Protein AF-A0A941CJQ1-F1 (afdb_monomer)

Secondary structure (DSSP, 8-state):
-HHHHHHHHTT--HHHHHHHHHHHHHHHHHHHHHHHHHH-GGGG--S-TTS-HHHHHIIIIIIHHHHHIIIIIIIHHHHHHHSTTS-HHHHHHHHHHHHHHTTTT-HHHHHHHHHHHHHHHHHHHHHHHTT-S-HHHHHHHHHHHHHHHHHIIIIIS--

Sequence (159 aa):
MIKYIYYLKRKTNRVPLFFVVFSIDLVFHLIVSYIVTIYNPEILNVFDENMSLTEIFVLSVIIGPLIETFLFQYLIIEILSFFKKIKVNTIIIISSLAFSLIHYYNLIYIIVTFLSGTIYASYYLYLKIEKKRFQFLYIWVLHSLYNFSVFILDDILGW

Structure (mmCIF, N/CA/C/O backbone):
data_AF-A0A941CJQ1-F1
#
_entry.id   AF-A0A941CJQ1-F1
#
loop_
_atom_site.group_PDB
_atom_site.id
_atom_site.type_symbol
_atom_site.label_atom_id
_atom_site.label_alt_id
_atom_site.label_comp_id
_atom_site.label_asym_id
_atom_site.label_entity_id
_atom_site.label_seq_id
_atom_site.pdbx_PDB_ins_code
_atom_site.Cartn_x
_atom_site.Cartn_y
_atom_site.Cartn_z
_atom_site.occupancy
_atom_site.B_iso_or_equiv
_atom_site.auth_seq_id
_atom_site.auth_comp_id
_atom_site.auth_asym_id
_atom_site.auth_atom_id
_atom_site.pdbx_PDB_model_num
ATOM 1 N N . MET A 1 1 ? -10.221 20.461 17.842 1.00 38.25 1 MET A N 1
ATOM 2 C CA . MET A 1 1 ? -9.523 19.679 16.793 1.00 38.25 1 MET A CA 1
ATOM 3 C C . MET A 1 1 ? -10.064 18.249 16.633 1.00 38.25 1 MET A C 1
ATOM 5 O O . MET A 1 1 ? -10.567 17.936 15.565 1.00 38.25 1 MET A O 1
ATOM 9 N N . ILE A 1 2 ? -10.089 17.410 17.682 1.00 35.22 2 ILE A N 1
ATOM 10 C CA . ILE A 1 2 ? -10.561 16.000 17.615 1.00 35.22 2 ILE A CA 1
ATOM 11 C C . ILE A 1 2 ? -12.037 15.855 17.175 1.00 35.22 2 ILE A C 1
ATOM 13 O O . ILE A 1 2 ? -12.363 14.964 16.394 1.00 35.22 2 ILE A O 1
ATOM 17 N N . LYS A 1 3 ? -12.931 16.769 17.585 1.00 33.44 3 LYS A N 1
ATOM 18 C CA . LYS A 1 3 ? -14.338 16.789 17.123 1.00 33.44 3 LYS A CA 1
ATOM 19 C C . LYS A 1 3 ? -14.503 17.129 15.632 1.00 33.44 3 LYS A C 1
ATOM 21 O O . LYS A 1 3 ? -15.450 16.659 15.017 1.00 33.44 3 LYS A O 1
ATOM 26 N N . TYR A 1 4 ? -13.585 17.901 15.045 1.00 35.22 4 TYR A N 1
ATOM 27 C CA . TYR A 1 4 ? -13.663 18.323 13.638 1.00 35.22 4 TYR A CA 1
ATOM 28 C C . TYR A 1 4 ? -13.276 17.172 12.691 1.00 35.22 4 TYR A C 1
ATOM 30 O O . TYR A 1 4 ? -13.947 16.922 11.695 1.00 35.22 4 TYR A O 1
ATOM 38 N N . ILE A 1 5 ? -12.282 16.371 13.092 1.00 43.09 5 ILE A N 1
ATOM 39 C CA . ILE A 1 5 ? -11.909 15.106 12.433 1.00 43.09 5 ILE A CA 1
ATOM 40 C C . ILE A 1 5 ? -13.054 14.079 12.536 1.00 43.09 5 ILE A C 1
ATOM 42 O O . ILE A 1 5 ? -13.341 13.360 11.582 1.00 43.09 5 ILE A O 1
ATOM 46 N N . TYR A 1 6 ? -13.772 14.057 13.666 1.00 39.53 6 TYR A N 1
ATOM 47 C CA . TYR A 1 6 ? -14.965 13.218 13.851 1.00 39.53 6 TYR A CA 1
ATOM 48 C C . TYR A 1 6 ? -16.164 13.644 12.985 1.00 39.53 6 TYR A C 1
ATOM 50 O O . TYR A 1 6 ? -16.971 12.801 12.596 1.00 39.53 6 TYR A O 1
ATOM 58 N N . TYR A 1 7 ? -16.283 14.934 12.667 1.00 39.53 7 TYR A N 1
ATOM 59 C CA . TYR A 1 7 ? -17.340 15.460 11.801 1.00 39.53 7 TYR A CA 1
ATOM 60 C C . TYR A 1 7 ? -17.100 15.109 10.323 1.00 39.53 7 TYR A C 1
ATOM 62 O O . TYR A 1 7 ? -18.026 14.680 9.635 1.00 39.53 7 TYR A O 1
ATOM 70 N N . LEU A 1 8 ? -15.847 15.173 9.855 1.00 43.44 8 LEU A N 1
ATOM 71 C CA . LEU A 1 8 ? -15.470 14.738 8.501 1.00 43.44 8 LEU A CA 1
ATOM 72 C C . LEU A 1 8 ? -15.578 13.209 8.324 1.00 43.44 8 LEU A C 1
ATOM 74 O O . LEU A 1 8 ? -15.979 12.736 7.262 1.00 43.44 8 LEU A O 1
ATOM 78 N N . LYS A 1 9 ? -15.327 12.433 9.390 1.00 46.66 9 LYS A N 1
ATOM 79 C CA . LYS A 1 9 ? -15.414 10.958 9.419 1.00 46.66 9 LYS A CA 1
ATOM 80 C C . LYS A 1 9 ? -16.747 10.375 8.940 1.00 46.66 9 LYS A C 1
ATOM 82 O O . LYS A 1 9 ? -16.766 9.283 8.383 1.00 46.66 9 LYS A O 1
ATOM 87 N N . ARG A 1 10 ? -17.872 11.071 9.137 1.00 50.34 10 ARG A N 1
ATOM 88 C CA . ARG A 1 10 ? -19.205 10.470 8.956 1.00 50.34 10 ARG A CA 1
ATOM 89 C C . ARG A 1 10 ? -19.792 10.624 7.545 1.00 50.34 10 ARG A C 1
ATOM 91 O O . ARG A 1 10 ? -20.813 10.000 7.263 1.00 50.34 10 ARG A O 1
ATOM 98 N N . LYS A 1 11 ? -19.179 11.419 6.657 1.00 53.69 11 LYS A N 1
ATOM 99 C CA . LYS A 1 11 ? -19.776 11.763 5.348 1.00 53.69 11 LYS A CA 1
ATOM 100 C C . LYS A 1 11 ? -18.924 11.422 4.124 1.00 53.69 11 LYS A C 1
ATOM 102 O O . LYS A 1 11 ? -19.422 11.536 3.006 1.00 53.69 11 LYS A O 1
ATOM 107 N N . THR A 1 12 ? -17.681 10.976 4.298 1.00 64.88 12 THR A N 1
ATOM 108 C CA . THR A 1 12 ? -16.831 10.633 3.153 1.00 64.88 12 THR A CA 1
ATOM 109 C C . THR A 1 12 ? -17.256 9.291 2.564 1.00 64.88 12 THR A C 1
ATOM 111 O O . THR A 1 12 ? -17.173 8.242 3.207 1.00 64.88 12 THR A O 1
ATOM 114 N N . ASN A 1 13 ? -17.750 9.324 1.328 1.00 76.75 13 ASN A N 1
ATOM 115 C CA . ASN A 1 13 ? -18.048 8.116 0.577 1.00 76.75 13 ASN A CA 1
ATOM 116 C C . ASN A 1 13 ? -16.723 7.420 0.214 1.00 76.75 13 ASN A C 1
ATOM 118 O O . ASN A 1 13 ? -15.786 8.048 -0.278 1.00 76.75 13 ASN A O 1
ATOM 122 N N . ARG A 1 14 ? -16.645 6.113 0.481 1.00 77.31 14 ARG A N 1
ATOM 123 C CA . ARG A 1 14 ? -15.434 5.300 0.290 1.00 77.31 14 ARG A CA 1
ATOM 124 C C . ARG A 1 14 ? -14.974 5.237 -1.166 1.00 77.31 14 ARG A C 1
ATOM 126 O O . ARG A 1 14 ? -13.784 5.089 -1.390 1.00 77.31 14 ARG A O 1
ATOM 133 N N . VAL A 1 15 ? -15.897 5.364 -2.124 1.00 79.00 15 VAL A N 1
ATOM 134 C CA . VAL A 1 15 ? -15.578 5.313 -3.560 1.00 79.00 15 VAL A CA 1
ATOM 135 C C . VAL A 1 15 ? -14.844 6.585 -4.011 1.00 79.00 15 VAL A C 1
ATOM 137 O O . VAL A 1 15 ? -13.733 6.457 -4.505 1.00 79.00 15 VAL A O 1
ATOM 140 N N . PRO A 1 16 ? -15.349 7.811 -3.764 1.00 86.31 16 PRO A N 1
ATOM 141 C CA . PRO A 1 16 ? -14.559 9.023 -3.989 1.00 86.31 16 PRO A CA 1
ATOM 142 C C . PRO A 1 16 ? -13.218 9.023 -3.254 1.00 86.31 16 PRO A C 1
ATOM 144 O O . PRO A 1 16 ? -12.207 9.399 -3.834 1.00 86.31 16 PRO A O 1
ATOM 147 N N . LEU A 1 17 ? -13.188 8.563 -1.997 1.00 88.00 17 LEU A N 1
ATOM 148 C CA . LEU A 1 17 ? -11.936 8.491 -1.244 1.00 88.00 17 LEU A CA 1
ATOM 149 C C . LEU A 1 17 ? -10.935 7.517 -1.875 1.00 88.00 17 LEU A C 1
ATOM 151 O O . LEU A 1 17 ? -9.754 7.830 -1.904 1.00 88.00 17 LEU A O 1
ATOM 155 N N . PHE A 1 18 ? -11.394 6.374 -2.390 1.00 91.69 18 PHE A N 1
ATOM 156 C CA . PHE A 1 18 ? -10.545 5.427 -3.112 1.00 91.69 18 PHE A CA 1
ATOM 157 C C . PHE A 1 18 ? -9.832 6.105 -4.281 1.00 91.69 18 PHE A C 1
ATOM 159 O O . PHE A 1 18 ? -8.615 6.015 -4.377 1.00 91.69 18 PHE A O 1
ATOM 166 N N . PHE A 1 19 ? -10.570 6.839 -5.119 1.00 91.44 19 PHE A N 1
ATOM 167 C CA . PHE A 1 19 ? -9.976 7.540 -6.256 1.00 91.44 19 PHE A CA 1
ATOM 168 C C . PHE A 1 19 ? -9.026 8.655 -5.823 1.00 91.44 19 PHE A C 1
ATOM 170 O O . PHE A 1 19 ? -7.978 8.809 -6.431 1.00 91.44 19 PHE A O 1
ATOM 177 N N . VAL A 1 20 ? -9.332 9.383 -4.745 1.00 91.12 20 VAL A N 1
ATOM 178 C CA . VAL A 1 20 ? -8.402 10.378 -4.187 1.00 91.12 20 VAL A CA 1
ATOM 179 C C . VAL A 1 20 ? -7.107 9.716 -3.712 1.00 91.12 20 VAL A C 1
ATOM 181 O O . VAL A 1 20 ? -6.029 10.203 -4.032 1.00 91.12 20 VAL A O 1
ATOM 184 N N . VAL A 1 21 ? -7.200 8.606 -2.975 1.00 91.50 21 VAL A N 1
ATOM 185 C CA . VAL A 1 21 ? -6.025 7.859 -2.500 1.00 91.50 21 VAL A CA 1
ATOM 186 C C . VAL A 1 21 ? -5.225 7.314 -3.682 1.00 91.50 21 VAL A C 1
ATOM 188 O O . VAL A 1 21 ? -4.015 7.494 -3.705 1.00 91.50 21 VAL A O 1
ATOM 191 N N . PHE A 1 22 ? -5.891 6.734 -4.682 1.00 91.81 22 PHE A N 1
ATOM 192 C CA . PHE A 1 22 ? -5.258 6.266 -5.914 1.00 91.81 22 PHE A CA 1
ATOM 193 C C . PHE A 1 22 ? -4.547 7.390 -6.667 1.00 91.81 22 PHE A C 1
ATOM 195 O O . PHE A 1 22 ? -3.397 7.227 -7.047 1.00 91.81 22 PHE A O 1
ATOM 202 N N . SER A 1 23 ? -5.182 8.550 -6.843 1.00 90.38 23 SER A N 1
ATOM 203 C CA . SER A 1 23 ? -4.548 9.689 -7.511 1.00 90.38 23 SER A CA 1
ATOM 204 C C . SER A 1 23 ? -3.334 10.209 -6.744 1.00 90.38 23 SER A C 1
ATOM 206 O O . SER A 1 23 ? -2.340 10.560 -7.369 1.00 90.38 23 SER A O 1
ATOM 208 N N . ILE A 1 24 ? -3.393 10.252 -5.409 1.00 90.00 24 ILE A N 1
ATOM 209 C CA . ILE A 1 24 ? -2.245 10.644 -4.580 1.00 90.00 24 ILE A CA 1
ATOM 210 C C . ILE A 1 24 ? -1.102 9.639 -4.743 1.00 90.00 24 ILE A C 1
ATOM 212 O O . ILE A 1 24 ? 0.031 10.057 -4.964 1.00 90.00 24 ILE A O 1
ATOM 216 N N . ASP A 1 25 ? -1.406 8.343 -4.657 1.00 88.06 25 ASP A N 1
ATOM 217 C CA . ASP A 1 25 ? -0.427 7.263 -4.803 1.00 88.06 25 ASP A CA 1
ATOM 218 C C . ASP A 1 25 ? 0.224 7.298 -6.192 1.00 88.06 25 ASP A C 1
ATOM 220 O O . ASP A 1 25 ? 1.446 7.308 -6.309 1.00 88.06 25 ASP A O 1
ATOM 224 N N . LEU A 1 26 ? -0.578 7.439 -7.249 1.00 89.69 26 LEU A N 1
ATOM 225 C CA . LEU A 1 26 ? -0.099 7.531 -8.625 1.00 89.69 26 LEU A CA 1
ATOM 226 C C . LEU A 1 26 ? 0.791 8.761 -8.844 1.00 89.69 26 LEU A C 1
ATOM 228 O O . LEU A 1 26 ? 1.888 8.636 -9.374 1.00 89.69 26 LEU A O 1
ATOM 232 N N . VAL A 1 27 ? 0.352 9.951 -8.418 1.00 90.62 27 VAL A N 1
ATOM 233 C CA . VAL A 1 27 ? 1.142 11.186 -8.577 1.00 90.62 27 VAL A CA 1
ATOM 234 C C . VAL A 1 27 ? 2.455 11.104 -7.805 1.00 90.62 27 VAL A C 1
ATOM 236 O O . VAL A 1 27 ? 3.491 11.509 -8.328 1.00 90.62 27 VAL A O 1
ATOM 239 N N . PHE A 1 28 ? 2.429 10.573 -6.581 1.00 87.50 28 PHE A N 1
ATOM 240 C CA . PHE A 1 28 ? 3.637 10.368 -5.787 1.00 87.50 28 PHE A CA 1
ATOM 241 C C . PHE A 1 28 ? 4.651 9.496 -6.537 1.00 87.50 28 PHE A C 1
ATOM 243 O O . PHE A 1 28 ? 5.810 9.889 -6.670 1.00 87.50 28 PHE A O 1
ATOM 250 N N . HIS A 1 29 ? 4.211 8.367 -7.090 1.00 83.50 29 HIS A N 1
ATOM 251 C CA . HIS A 1 29 ? 5.101 7.472 -7.819 1.00 83.50 29 HIS A CA 1
ATOM 252 C C . HIS A 1 29 ? 5.567 8.034 -9.162 1.00 83.50 29 HIS A C 1
ATOM 254 O O . HIS A 1 29 ? 6.725 7.837 -9.500 1.00 83.50 29 HIS A O 1
ATOM 260 N N . LEU A 1 30 ? 4.741 8.791 -9.893 1.00 87.56 30 LEU A N 1
ATOM 261 C CA . LEU A 1 30 ? 5.188 9.485 -11.109 1.00 87.56 30 LEU A CA 1
ATOM 262 C C . LEU A 1 30 ? 6.312 10.486 -10.809 1.00 87.56 30 LEU A C 1
ATOM 264 O O . LEU A 1 30 ? 7.289 10.565 -11.548 1.00 87.56 30 LEU A O 1
ATOM 268 N N . ILE A 1 31 ? 6.201 11.228 -9.701 1.00 88.75 31 ILE A N 1
ATOM 269 C CA . ILE A 1 31 ? 7.253 12.151 -9.255 1.00 88.75 31 ILE A CA 1
ATOM 270 C C . ILE A 1 31 ? 8.523 11.377 -8.894 1.00 88.75 31 ILE A C 1
ATOM 272 O O . ILE A 1 31 ? 9.618 11.780 -9.280 1.00 88.75 31 ILE A O 1
ATOM 276 N N . VAL A 1 32 ? 8.388 10.275 -8.156 1.00 85.06 32 VAL A N 1
ATOM 277 C CA . VAL A 1 32 ? 9.527 9.436 -7.771 1.00 85.06 32 VAL A CA 1
ATOM 278 C C . VAL A 1 32 ? 10.195 8.814 -8.991 1.00 85.06 32 VAL A C 1
ATOM 280 O O . VAL A 1 32 ? 11.411 8.923 -9.098 1.00 85.06 32 VAL A O 1
ATOM 283 N N . SER A 1 33 ? 9.429 8.202 -9.897 1.00 83.50 33 SER A N 1
ATOM 284 C CA . SER A 1 33 ? 9.934 7.594 -11.131 1.00 83.50 33 SER A CA 1
ATOM 285 C C . SER A 1 33 ? 10.728 8.626 -11.927 1.00 83.50 33 SER A C 1
ATOM 287 O O . SER A 1 33 ? 11.911 8.424 -12.170 1.00 83.50 33 SER A O 1
ATOM 289 N N . TYR A 1 34 ? 10.164 9.817 -12.148 1.00 86.00 34 TYR A N 1
ATOM 290 C CA . TYR A 1 34 ? 10.873 10.916 -12.805 1.00 86.00 34 TYR A CA 1
ATOM 291 C C . TYR A 1 34 ? 12.201 11.290 -12.118 1.00 86.00 34 TYR A C 1
ATOM 293 O O . TYR A 1 34 ? 13.218 11.485 -12.785 1.00 86.00 34 TYR A O 1
ATOM 301 N N . ILE A 1 35 ? 12.225 11.374 -10.782 1.00 87.00 35 ILE A N 1
ATOM 302 C CA . ILE A 1 35 ? 13.455 11.659 -10.023 1.00 87.00 35 ILE A CA 1
ATOM 303 C C . ILE A 1 35 ? 14.478 10.524 -10.181 1.00 87.00 35 ILE A C 1
ATOM 305 O O . ILE A 1 35 ? 15.668 10.795 -10.355 1.00 87.00 35 ILE A O 1
ATOM 309 N N . VAL A 1 36 ? 14.032 9.267 -10.120 1.00 84.50 36 VAL A N 1
ATOM 310 C CA . VAL A 1 36 ? 14.889 8.083 -10.255 1.00 84.50 36 VAL A CA 1
ATOM 311 C C . VAL A 1 36 ? 15.471 7.995 -11.661 1.00 84.50 36 VAL A C 1
ATOM 313 O O . VAL A 1 36 ? 16.677 7.809 -11.776 1.00 84.50 36 VAL A O 1
ATOM 316 N N . THR A 1 37 ? 14.680 8.231 -12.707 1.00 85.00 37 THR A N 1
ATOM 317 C CA . THR A 1 37 ? 15.141 8.236 -14.104 1.00 85.00 37 THR A CA 1
ATOM 318 C C . THR A 1 37 ? 16.260 9.252 -14.337 1.00 85.00 37 THR A C 1
ATOM 320 O O . THR A 1 37 ? 17.210 8.968 -15.061 1.00 85.00 37 THR A O 1
ATOM 323 N N . ILE A 1 38 ? 16.201 10.421 -13.686 1.00 87.50 38 ILE A N 1
ATOM 324 C CA . ILE A 1 38 ? 17.271 11.430 -13.768 1.00 87.50 38 ILE A CA 1
ATOM 325 C C . ILE A 1 38 ? 18.520 11.004 -12.983 1.00 87.50 38 ILE A C 1
ATOM 327 O O . ILE A 1 38 ? 19.637 11.320 -13.389 1.00 87.50 38 ILE A O 1
ATOM 331 N N . TYR A 1 39 ? 18.346 10.341 -11.837 1.00 87.69 39 TYR A N 1
ATOM 332 C CA . TYR A 1 39 ? 19.449 9.984 -10.945 1.00 87.69 39 TYR A CA 1
ATOM 333 C C . TYR A 1 39 ? 20.184 8.710 -11.381 1.00 87.69 39 TYR A C 1
ATOM 335 O O . TYR A 1 39 ? 21.406 8.720 -11.516 1.00 87.69 39 TYR A O 1
ATOM 343 N N . ASN A 1 40 ? 19.446 7.614 -11.563 1.00 85.06 40 ASN A N 1
ATOM 344 C CA . ASN A 1 40 ? 19.937 6.340 -12.069 1.00 85.06 40 ASN A CA 1
ATOM 345 C C . ASN A 1 40 ? 18.757 5.485 -12.595 1.00 85.06 40 ASN A C 1
ATOM 347 O O . ASN A 1 40 ? 18.060 4.865 -11.784 1.00 85.06 40 ASN A O 1
ATOM 351 N N . PRO A 1 41 ? 18.546 5.410 -13.922 1.00 83.94 41 PRO A N 1
ATOM 352 C CA . PRO A 1 41 ? 17.421 4.683 -14.511 1.00 83.94 41 PRO A CA 1
ATOM 353 C C . PRO A 1 41 ? 17.509 3.159 -14.334 1.00 83.94 41 PRO A C 1
ATOM 355 O O . PRO A 1 41 ? 16.475 2.501 -14.330 1.00 83.94 41 PRO A O 1
ATOM 358 N N . GLU A 1 42 ? 18.697 2.583 -14.098 1.00 83.31 42 GLU A N 1
ATOM 359 C CA . GLU A 1 42 ? 18.849 1.131 -13.876 1.00 83.31 42 GLU A CA 1
ATOM 360 C C . GLU A 1 42 ? 18.092 0.640 -12.631 1.00 83.31 42 GLU A C 1
ATOM 362 O O . GLU A 1 42 ? 17.781 -0.540 -12.513 1.00 83.31 42 GLU A O 1
ATOM 367 N N . ILE A 1 43 ? 17.753 1.546 -11.707 1.00 80.94 43 ILE A N 1
ATOM 368 C CA . ILE A 1 43 ? 16.971 1.238 -10.502 1.00 80.94 43 ILE A CA 1
ATOM 369 C C . ILE A 1 43 ? 15.548 0.764 -10.843 1.00 80.94 43 ILE A C 1
ATOM 371 O O . ILE A 1 43 ? 14.952 0.038 -10.045 1.00 80.94 43 ILE A O 1
ATOM 375 N N . LEU A 1 44 ? 15.004 1.168 -11.996 1.00 78.88 44 LEU A N 1
ATOM 376 C CA . LEU A 1 44 ? 13.655 0.798 -12.437 1.00 78.88 44 LEU A CA 1
ATOM 377 C C . LEU A 1 44 ? 13.611 -0.586 -13.109 1.00 78.88 44 LEU A C 1
ATOM 379 O O . LEU A 1 44 ? 12.549 -1.199 -13.172 1.00 78.88 44 LEU A O 1
ATOM 383 N N . ASN A 1 45 ? 14.762 -1.135 -13.514 1.00 80.31 45 ASN A N 1
ATOM 384 C CA . ASN A 1 45 ? 14.868 -2.460 -14.132 1.00 80.31 45 ASN A CA 1
ATOM 385 C C . ASN A 1 45 ? 14.866 -3.564 -13.062 1.00 80.31 45 ASN A C 1
ATOM 387 O O . ASN A 1 45 ? 15.893 -4.166 -12.750 1.00 80.31 45 ASN A O 1
ATOM 391 N N . VAL A 1 46 ? 13.703 -3.794 -12.448 1.00 79.88 46 VAL A N 1
ATOM 392 C CA . VAL A 1 46 ? 13.543 -4.769 -11.352 1.00 79.88 46 VAL A CA 1
ATOM 393 C C . VAL A 1 46 ? 13.443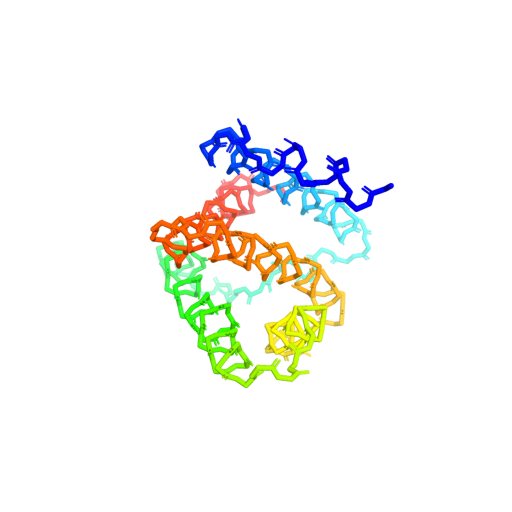 -6.212 -11.866 1.00 79.88 46 VAL A C 1
ATOM 395 O O . VAL A 1 46 ? 13.816 -7.145 -11.152 1.00 79.88 46 VAL A O 1
ATOM 398 N N . PHE A 1 47 ? 12.945 -6.411 -13.088 1.00 84.62 47 PHE A N 1
ATOM 399 C CA . PHE A 1 47 ? 12.759 -7.734 -13.685 1.00 84.62 47 PHE A CA 1
ATOM 400 C C . PHE A 1 47 ? 13.948 -8.154 -14.552 1.00 84.62 47 PHE A C 1
ATOM 402 O O . PHE A 1 47 ? 14.644 -7.324 -15.129 1.00 84.62 47 PHE A O 1
ATOM 409 N N . ASP A 1 48 ? 14.168 -9.468 -14.631 1.00 84.19 48 ASP A N 1
ATOM 410 C CA . ASP A 1 48 ? 15.172 -10.062 -15.516 1.00 84.19 48 ASP A CA 1
ATOM 411 C C . ASP A 1 48 ? 14.784 -9.804 -16.981 1.00 84.19 48 ASP A C 1
ATOM 413 O O . ASP A 1 48 ? 13.632 -10.021 -17.362 1.00 84.19 48 ASP A O 1
ATOM 417 N N . GLU A 1 49 ? 15.749 -9.387 -17.804 1.00 82.56 49 GLU A N 1
ATOM 418 C CA . GLU A 1 49 ? 15.572 -9.113 -19.239 1.00 82.56 49 GLU A CA 1
ATOM 419 C C . GLU A 1 49 ? 14.998 -10.311 -20.020 1.00 82.56 49 GLU A C 1
ATOM 421 O O . GLU A 1 49 ? 14.440 -10.142 -21.104 1.00 82.56 49 GLU A O 1
ATOM 426 N N . ASN A 1 50 ? 15.119 -11.529 -19.483 1.00 90.38 50 ASN A N 1
ATOM 427 C CA . ASN A 1 50 ? 14.602 -12.747 -20.101 1.00 90.38 50 ASN A CA 1
ATOM 428 C C . ASN A 1 50 ? 13.129 -13.044 -19.771 1.00 90.38 50 ASN A C 1
ATOM 430 O O . ASN A 1 50 ? 12.568 -13.988 -20.333 1.00 90.38 50 ASN A O 1
ATOM 434 N N . MET A 1 51 ? 12.497 -12.295 -18.862 1.00 93.31 51 MET A N 1
ATOM 435 C CA . MET A 1 51 ? 11.083 -12.490 -18.536 1.00 93.31 51 MET A CA 1
ATOM 436 C C . MET A 1 51 ? 10.179 -11.981 -19.659 1.00 93.31 51 MET A C 1
ATOM 438 O O . MET A 1 51 ? 10.362 -10.899 -20.211 1.0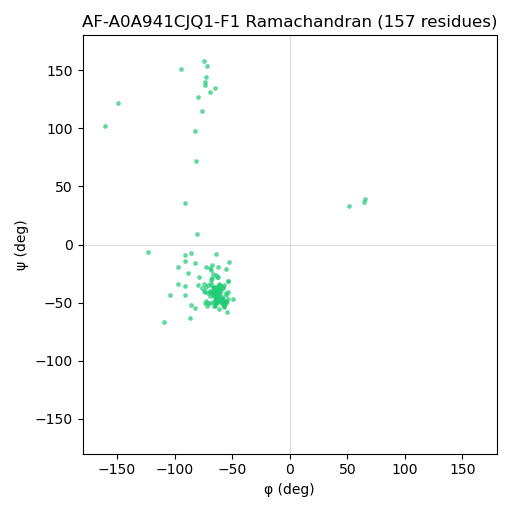0 93.31 51 MET A O 1
ATOM 442 N N . SER A 1 52 ? 9.140 -12.748 -19.980 1.00 95.19 52 SER A N 1
ATOM 443 C CA . SER A 1 52 ? 8.109 -12.298 -20.912 1.00 95.19 52 SER A CA 1
ATOM 444 C C . SER A 1 52 ? 7.220 -11.217 -20.286 1.00 95.19 52 SER A C 1
ATOM 446 O O . SER A 1 52 ? 6.956 -11.220 -19.083 1.00 95.19 52 SER A O 1
ATOM 448 N N . LEU A 1 53 ? 6.627 -10.357 -21.123 1.00 94.62 53 LEU A N 1
ATOM 449 C CA . LEU A 1 53 ? 5.637 -9.361 -20.680 1.00 94.62 53 LEU A CA 1
ATOM 450 C C . LEU A 1 53 ? 4.469 -9.980 -19.895 1.00 94.62 53 LEU A C 1
ATOM 452 O O . LEU A 1 53 ? 3.908 -9.347 -19.005 1.00 94.62 53 LEU A O 1
ATOM 456 N N . THR A 1 54 ? 4.088 -11.222 -20.216 1.00 96.69 54 THR A N 1
ATOM 457 C CA . THR A 1 54 ? 3.015 -11.923 -19.494 1.00 96.69 54 THR A CA 1
ATOM 458 C C . THR A 1 54 ? 3.457 -12.314 -18.087 1.00 96.69 54 THR A C 1
ATOM 460 O O . THR A 1 54 ? 2.680 -12.158 -17.147 1.00 96.69 54 THR A O 1
ATOM 463 N N . GLU A 1 55 ? 4.689 -12.799 -17.925 1.00 96.00 55 GLU A N 1
ATOM 464 C CA . GLU A 1 55 ? 5.247 -13.115 -16.606 1.00 96.00 55 GLU A CA 1
ATOM 465 C C . GLU A 1 55 ? 5.374 -11.857 -15.756 1.00 96.00 55 GLU A C 1
ATOM 467 O O . GLU A 1 55 ? 4.901 -11.859 -14.619 1.00 96.00 55 GLU A O 1
ATOM 472 N N . ILE A 1 56 ? 5.913 -10.775 -16.329 1.00 95.25 56 ILE A N 1
ATOM 473 C CA . ILE A 1 56 ? 6.028 -9.482 -15.649 1.00 95.25 56 ILE A CA 1
ATOM 474 C C . ILE A 1 56 ? 4.645 -9.014 -15.200 1.00 95.25 56 ILE A C 1
ATOM 476 O O . ILE A 1 56 ? 4.448 -8.790 -14.012 1.00 95.25 56 ILE A O 1
ATOM 480 N N . PHE A 1 57 ? 3.653 -8.970 -16.096 1.00 96.31 57 PHE A N 1
ATOM 481 C CA . PHE A 1 57 ? 2.289 -8.561 -15.754 1.00 96.31 57 PHE A CA 1
ATOM 482 C C . PHE A 1 57 ? 1.679 -9.409 -14.630 1.00 96.31 57 PHE A C 1
ATOM 484 O O . PHE A 1 57 ? 1.126 -8.882 -13.664 1.00 96.31 57 PHE A O 1
ATOM 491 N N . VAL A 1 58 ? 1.756 -10.738 -14.735 1.00 97.38 58 VAL A N 1
ATOM 492 C CA . VAL A 1 58 ? 1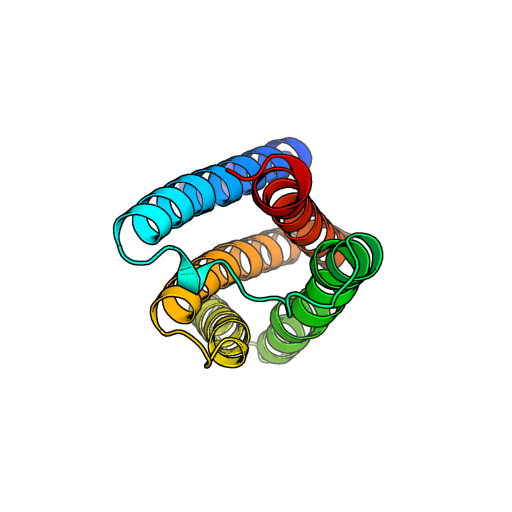.154 -11.632 -13.737 1.00 97.38 58 VAL A CA 1
ATOM 493 C C . VAL A 1 58 ? 1.826 -11.450 -12.378 1.00 97.38 58 VAL A C 1
ATOM 495 O O . VAL A 1 58 ? 1.131 -11.388 -11.361 1.00 97.38 58 VAL A O 1
ATOM 498 N N . LEU A 1 59 ? 3.153 -11.338 -12.342 1.00 95.94 59 LEU A N 1
ATOM 499 C CA . LEU A 1 59 ? 3.902 -11.170 -11.102 1.00 95.94 59 LEU A CA 1
ATOM 500 C C . LEU A 1 59 ? 3.720 -9.770 -10.506 1.00 95.94 59 LEU A C 1
ATOM 502 O O . LEU A 1 59 ? 3.392 -9.673 -9.327 1.00 95.94 59 LEU A O 1
ATOM 506 N N . SER A 1 60 ? 3.868 -8.707 -11.295 1.00 94.50 60 SER A N 1
ATOM 507 C CA . SER A 1 60 ? 3.866 -7.322 -10.810 1.00 94.50 60 SER A CA 1
ATOM 508 C C . SER A 1 60 ? 2.466 -6.771 -10.550 1.00 94.50 60 SER A C 1
ATOM 510 O O . SER A 1 60 ? 2.269 -6.022 -9.600 1.00 94.50 60 SER A O 1
ATOM 512 N N . VAL A 1 61 ? 1.460 -7.155 -11.343 1.00 96.88 61 VAL A N 1
ATOM 513 C CA . VAL A 1 61 ? 0.110 -6.569 -11.257 1.00 96.88 61 VAL A CA 1
ATOM 514 C C . VAL A 1 61 ? -0.833 -7.418 -10.411 1.00 96.88 61 VAL A C 1
ATOM 516 O O . VAL A 1 61 ? -1.709 -6.885 -9.722 1.00 96.88 61 VAL A O 1
ATOM 519 N N . ILE A 1 62 ? -0.677 -8.744 -10.441 1.00 96.62 62 ILE A N 1
ATOM 520 C CA . ILE A 1 62 ? -1.635 -9.669 -9.825 1.00 96.62 62 ILE A CA 1
ATOM 521 C C . ILE A 1 62 ? -1.047 -10.322 -8.576 1.00 96.62 62 ILE A C 1
ATOM 523 O O . ILE A 1 62 ? -1.549 -10.095 -7.473 1.00 96.62 62 ILE A O 1
ATOM 527 N N . ILE A 1 63 ? -0.018 -11.153 -8.746 1.00 97.81 63 ILE A N 1
ATOM 528 C CA . ILE A 1 63 ? 0.466 -12.069 -7.707 1.00 97.81 63 ILE A CA 1
ATOM 529 C C . ILE A 1 63 ? 1.223 -11.325 -6.608 1.00 97.81 63 ILE A C 1
ATOM 531 O O . ILE A 1 63 ? 0.883 -11.493 -5.437 1.00 97.81 63 ILE A O 1
ATOM 535 N N . GLY A 1 64 ? 2.193 -10.485 -6.971 1.00 96.56 64 GLY A N 1
ATOM 536 C CA . GLY A 1 64 ? 2.964 -9.656 -6.042 1.00 96.56 64 GLY A CA 1
ATOM 537 C C . GLY A 1 64 ? 2.044 -8.802 -5.172 1.00 96.56 64 GLY A C 1
ATOM 538 O O . GLY A 1 64 ? 1.986 -9.030 -3.960 1.00 96.56 64 GLY A O 1
ATOM 539 N N . PRO A 1 65 ? 1.190 -7.940 -5.760 1.00 97.69 65 PRO A N 1
ATOM 540 C CA . PRO A 1 65 ? 0.271 -7.110 -4.991 1.00 97.69 65 PRO A CA 1
ATOM 541 C C . PRO A 1 65 ? -0.682 -7.907 -4.103 1.00 97.69 65 PRO A C 1
ATOM 543 O O . PRO A 1 65 ? -0.987 -7.461 -2.995 1.00 97.69 65 PRO A O 1
ATOM 546 N N . LEU A 1 66 ? -1.153 -9.079 -4.546 1.00 98.38 66 LEU A N 1
ATOM 547 C CA . LEU A 1 66 ? -2.020 -9.941 -3.741 1.00 98.38 66 LEU A CA 1
ATOM 548 C C . LEU A 1 66 ? -1.289 -10.462 -2.497 1.00 98.38 66 LEU A C 1
ATOM 550 O O . LEU A 1 66 ? -1.797 -10.314 -1.382 1.00 98.38 66 LEU A O 1
ATOM 554 N N . ILE A 1 67 ? -0.110 -11.062 -2.689 1.00 98.50 67 ILE A N 1
ATOM 555 C CA . ILE A 1 67 ? 0.693 -11.654 -1.613 1.00 98.50 67 ILE A CA 1
ATOM 556 C C . ILE A 1 67 ? 1.159 -10.566 -0.649 1.00 98.50 67 ILE A C 1
ATOM 558 O O . ILE A 1 67 ? 0.979 -10.691 0.562 1.00 98.50 67 ILE A O 1
ATOM 562 N N . GLU A 1 68 ? 1.699 -9.469 -1.164 1.00 98.19 68 GLU A N 1
ATOM 563 C CA . GLU A 1 68 ? 2.237 -8.388 -0.347 1.00 98.19 68 GLU A CA 1
ATOM 564 C C . GLU A 1 68 ? 1.143 -7.663 0.437 1.00 98.19 68 GLU A C 1
ATOM 566 O O . GLU A 1 68 ? 1.285 -7.422 1.638 1.00 98.19 68 GLU A O 1
ATOM 571 N N . THR A 1 69 ? 0.000 -7.370 -0.192 1.00 98.50 69 THR A N 1
ATOM 572 C CA . THR A 1 69 ? -1.130 -6.772 0.530 1.00 98.50 69 THR A CA 1
ATOM 573 C C . THR A 1 69 ? -1.624 -7.714 1.623 1.00 98.50 69 THR A C 1
ATOM 575 O O . THR A 1 69 ? -1.960 -7.266 2.721 1.00 98.50 69 THR A O 1
ATOM 578 N N . PHE A 1 70 ? -1.659 -9.021 1.353 1.00 98.62 70 PHE A N 1
ATOM 579 C CA . PHE A 1 70 ? -2.112 -10.003 2.331 1.00 98.62 70 PHE A CA 1
ATOM 580 C C . PHE A 1 70 ? -1.161 -10.090 3.525 1.00 98.62 70 PHE A C 1
ATOM 582 O O . PHE A 1 70 ? -1.603 -10.004 4.671 1.00 98.62 70 PHE A O 1
ATOM 589 N N . LEU A 1 71 ? 0.139 -10.220 3.276 1.00 98.56 71 LEU A N 1
ATOM 590 C CA . LEU A 1 71 ? 1.132 -10.377 4.334 1.00 98.56 71 LEU A CA 1
ATOM 591 C C . LEU A 1 71 ? 1.329 -9.084 5.123 1.00 98.56 71 LEU A C 1
ATOM 593 O O . LEU A 1 71 ? 1.262 -9.091 6.352 1.00 98.56 71 LEU A O 1
ATOM 597 N N . PHE A 1 72 ? 1.547 -7.966 4.437 1.00 98.44 72 PHE A N 1
ATOM 598 C CA . PHE A 1 72 ? 1.987 -6.748 5.105 1.00 98.44 72 PHE A CA 1
ATOM 599 C C . PHE A 1 72 ? 0.822 -5.880 5.546 1.00 98.44 72 PHE A C 1
ATOM 601 O O . PHE A 1 72 ? 0.806 -5.432 6.683 1.00 98.44 72 PHE A O 1
ATOM 608 N N . GLN A 1 73 ? -0.198 -5.696 4.707 1.00 98.25 73 GLN A N 1
ATOM 609 C CA . GLN A 1 73 ? -1.294 -4.781 5.038 1.00 98.25 73 GLN A CA 1
ATOM 610 C C . GLN A 1 73 ? -2.438 -5.476 5.772 1.00 98.25 73 GLN A C 1
ATOM 612 O O . GLN A 1 73 ? -3.043 -4.887 6.658 1.00 98.25 73 GLN A O 1
ATOM 617 N N . TYR A 1 74 ? -2.755 -6.728 5.450 1.00 98.50 74 TYR A N 1
ATOM 618 C CA . TYR A 1 74 ? -3.812 -7.452 6.154 1.00 98.50 74 TYR A CA 1
ATOM 619 C C . TYR A 1 74 ? -3.283 -8.141 7.413 1.00 98.50 74 TYR A C 1
ATOM 621 O O . TYR A 1 74 ? -3.687 -7.786 8.520 1.00 98.50 74 TYR A O 1
ATOM 629 N N . LEU A 1 75 ? -2.369 -9.103 7.271 1.00 98.44 75 LEU A N 1
ATOM 630 C CA . LEU A 1 75 ? -1.979 -9.992 8.363 1.00 98.44 75 LEU A CA 1
ATOM 631 C C . LEU A 1 75 ? -1.310 -9.234 9.518 1.00 98.44 75 LEU A C 1
ATOM 633 O O . LEU A 1 75 ? -1.760 -9.358 10.659 1.00 98.44 75 LEU A O 1
ATOM 637 N N . ILE A 1 76 ? -0.298 -8.401 9.243 1.00 98.38 76 ILE A N 1
ATOM 638 C CA . ILE A 1 76 ? 0.363 -7.597 10.288 1.00 98.38 76 ILE A CA 1
ATOM 639 C C . ILE A 1 76 ? -0.641 -6.665 10.974 1.00 98.38 76 ILE A C 1
ATOM 641 O O . ILE A 1 76 ? -0.692 -6.614 12.205 1.00 98.38 76 ILE A O 1
ATOM 645 N N . ILE A 1 77 ? -1.473 -5.949 10.212 1.00 98.12 77 ILE A N 1
ATOM 646 C CA . ILE A 1 77 ? -2.432 -5.004 10.795 1.00 98.12 77 ILE A CA 1
ATOM 647 C C . ILE A 1 77 ? -3.483 -5.727 11.638 1.00 98.12 77 ILE A C 1
ATOM 649 O O . ILE A 1 77 ? -3.808 -5.244 12.725 1.00 98.12 77 ILE A O 1
ATOM 653 N N . GLU A 1 78 ? -4.025 -6.859 11.187 1.00 97.56 78 GLU A N 1
ATOM 654 C CA . GLU A 1 78 ? -4.996 -7.644 11.955 1.00 97.56 78 GLU A CA 1
ATOM 655 C C . GLU A 1 78 ? -4.389 -8.187 13.253 1.00 97.56 78 GLU A C 1
ATOM 657 O O . GLU A 1 78 ? -4.982 -7.987 14.318 1.00 97.56 78 GLU A O 1
ATOM 662 N N . ILE A 1 79 ? -3.185 -8.769 13.190 1.00 98.06 79 ILE A N 1
ATOM 663 C CA . ILE A 1 79 ? -2.462 -9.265 14.370 1.00 98.06 79 ILE A CA 1
ATOM 664 C C . ILE A 1 79 ? -2.218 -8.127 15.362 1.00 98.06 79 ILE A C 1
ATOM 666 O O . ILE A 1 79 ? -2.567 -8.243 16.535 1.00 98.06 79 ILE A O 1
ATOM 670 N N . LEU A 1 80 ? -1.664 -6.996 14.921 1.00 97.12 80 LEU A N 1
ATOM 671 C CA . LEU A 1 80 ? -1.360 -5.886 15.827 1.00 97.12 80 LEU A CA 1
ATOM 672 C C . LEU A 1 80 ? -2.629 -5.213 16.369 1.00 97.12 80 LEU A C 1
ATOM 674 O O . LEU A 1 80 ? -2.667 -4.817 17.533 1.00 97.12 80 LEU A O 1
ATOM 678 N N . SER A 1 81 ? -3.693 -5.128 15.564 1.00 94.38 81 SER A N 1
ATOM 679 C CA . SER A 1 81 ? -4.987 -4.574 15.989 1.00 94.38 81 SER A CA 1
ATOM 680 C C . SER A 1 81 ? -5.688 -5.432 17.043 1.00 94.38 81 SER A C 1
ATOM 682 O O . SER A 1 81 ? -6.503 -4.909 17.804 1.00 94.38 81 SER A O 1
ATOM 684 N N . PHE A 1 82 ? -5.407 -6.738 17.090 1.00 94.81 82 PHE A N 1
ATOM 685 C CA . PHE A 1 82 ? -5.928 -7.628 18.128 1.00 94.81 82 PHE A CA 1
ATOM 686 C C . PHE A 1 82 ? -5.444 -7.196 19.524 1.00 94.81 82 PHE A C 1
ATOM 688 O O . PHE A 1 82 ? -6.193 -7.247 20.506 1.00 94.81 82 PHE A O 1
ATOM 695 N N . PHE A 1 83 ? -4.220 -6.668 19.615 1.00 93.50 83 PHE A N 1
ATOM 696 C CA . PHE A 1 83 ? -3.658 -6.138 20.852 1.00 93.50 83 PHE A CA 1
ATOM 697 C C . PHE A 1 83 ? -4.132 -4.699 21.105 1.00 93.50 83 PHE A C 1
ATOM 699 O O . PHE A 1 83 ? -3.536 -3.727 20.648 1.00 93.50 83 PHE A O 1
ATOM 706 N N . LYS A 1 84 ? -5.168 -4.544 21.941 1.00 83.12 84 LYS A N 1
ATOM 707 C CA . LYS A 1 84 ? -5.826 -3.253 22.263 1.00 83.12 84 LYS A CA 1
ATOM 708 C C . LYS A 1 84 ? -4.909 -2.106 22.734 1.00 83.12 84 LYS A C 1
ATOM 710 O O . LYS A 1 84 ? -5.366 -0.969 22.809 1.00 83.12 84 LYS A O 1
ATOM 715 N N . LYS A 1 85 ? -3.657 -2.382 23.113 1.00 91.94 85 LYS A N 1
ATOM 716 C CA . LYS A 1 85 ? -2.696 -1.385 23.618 1.00 91.94 85 LYS A CA 1
ATOM 717 C C . LYS A 1 85 ? -1.824 -0.760 22.523 1.00 91.94 85 LYS A C 1
ATOM 719 O O . LYS A 1 85 ? -1.166 0.244 22.791 1.00 91.94 85 LYS A O 1
ATOM 724 N N . ILE A 1 86 ? -1.792 -1.333 21.320 1.00 93.62 86 ILE A N 1
ATOM 725 C CA . ILE A 1 86 ? -0.939 -0.835 20.239 1.00 93.62 86 ILE A CA 1
ATOM 726 C C . ILE A 1 86 ? -1.612 0.374 19.584 1.00 93.62 86 ILE A C 1
ATOM 728 O O . ILE A 1 86 ? -2.778 0.334 19.194 1.00 93.62 86 ILE A O 1
ATOM 732 N N . LYS A 1 87 ? -0.877 1.485 19.489 1.00 94.19 87 LYS A N 1
ATOM 733 C CA . LYS A 1 87 ? -1.373 2.724 18.877 1.00 94.19 87 LYS A CA 1
ATOM 734 C C . LYS A 1 87 ? -1.453 2.563 17.359 1.00 94.19 87 LYS A C 1
ATOM 736 O O . LYS A 1 87 ? -0.555 1.985 16.758 1.00 94.19 87 LYS A O 1
ATOM 741 N N . VAL A 1 88 ? -2.462 3.175 16.736 1.00 93.88 88 VAL A N 1
ATOM 742 C CA . VAL A 1 88 ? -2.672 3.176 15.271 1.00 93.88 88 VAL A CA 1
ATOM 743 C C . VAL A 1 88 ? -1.395 3.544 14.505 1.00 93.88 88 VAL A C 1
ATOM 745 O O . VAL A 1 88 ? -1.002 2.815 13.604 1.00 93.88 88 VAL A O 1
ATOM 748 N N . ASN A 1 89 ? -0.696 4.607 14.915 1.00 94.88 89 ASN A N 1
ATOM 749 C CA . ASN A 1 89 ? 0.543 5.039 14.255 1.00 94.88 89 ASN A CA 1
ATOM 750 C C . ASN A 1 89 ? 1.649 3.976 14.328 1.00 94.88 89 ASN A C 1
ATOM 752 O O . ASN A 1 89 ? 2.408 3.818 13.382 1.00 94.88 89 ASN A O 1
ATOM 756 N N . THR A 1 90 ? 1.729 3.231 15.432 1.00 97.12 90 THR A N 1
ATOM 757 C CA . THR A 1 90 ? 2.694 2.136 15.585 1.00 97.12 90 THR A CA 1
ATOM 758 C C . THR A 1 90 ? 2.367 0.983 14.640 1.00 97.12 90 THR A C 1
ATOM 760 O O . THR A 1 90 ? 3.278 0.431 14.037 1.00 97.12 90 THR A O 1
ATOM 763 N N . ILE A 1 91 ? 1.082 0.654 14.465 1.00 97.81 91 ILE A N 1
ATOM 764 C CA . ILE A 1 91 ? 0.647 -0.375 13.507 1.00 97.81 91 ILE A CA 1
ATOM 765 C C . ILE A 1 91 ? 1.037 0.025 12.082 1.00 97.81 91 ILE A C 1
ATOM 767 O O . ILE A 1 91 ? 1.613 -0.789 11.369 1.00 97.81 91 ILE A O 1
ATOM 771 N N . ILE A 1 92 ? 0.772 1.281 11.701 1.00 98.00 92 ILE A N 1
ATOM 772 C CA . ILE A 1 92 ? 1.139 1.823 10.386 1.00 98.00 92 ILE A CA 1
ATOM 773 C C . ILE A 1 92 ? 2.646 1.698 10.170 1.00 98.00 92 ILE A C 1
ATOM 775 O O . ILE A 1 92 ? 3.059 1.081 9.201 1.00 98.00 92 ILE A O 1
ATOM 779 N N . ILE A 1 93 ? 3.464 2.204 11.099 1.00 98.3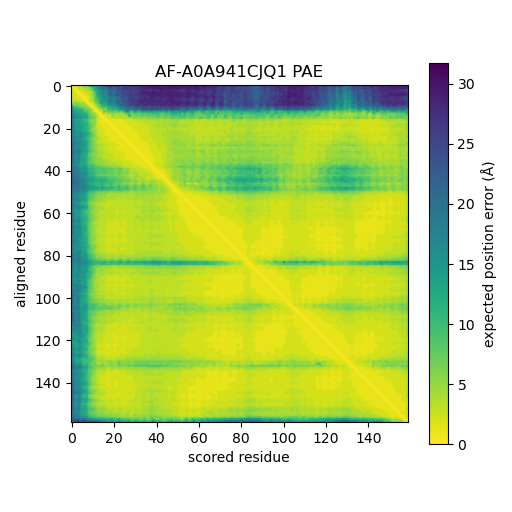1 93 ILE A N 1
ATOM 780 C CA . ILE A 1 93 ? 4.927 2.175 10.965 1.00 98.31 93 ILE A CA 1
ATOM 781 C C . ILE A 1 93 ? 5.447 0.740 10.818 1.00 98.31 93 ILE A C 1
ATOM 783 O O . ILE A 1 93 ? 6.268 0.489 9.944 1.00 98.31 93 ILE A O 1
ATOM 787 N N . ILE A 1 94 ? 4.971 -0.204 11.637 1.00 98.44 94 ILE A 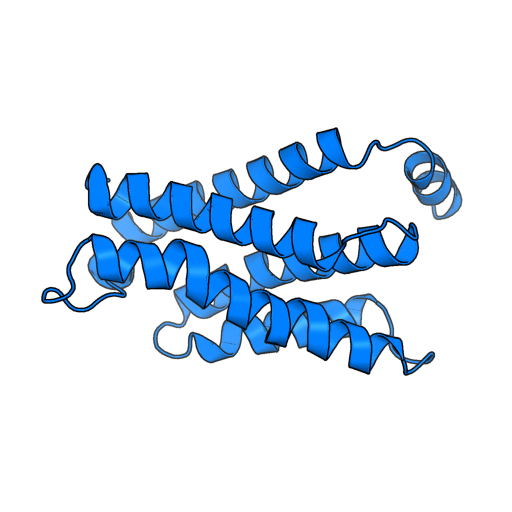N 1
ATOM 788 C CA . ILE A 1 94 ? 5.431 -1.601 11.570 1.00 98.44 94 ILE A CA 1
ATOM 789 C C . ILE A 1 94 ? 5.018 -2.253 10.244 1.00 98.44 94 ILE A C 1
ATOM 791 O O . ILE A 1 94 ? 5.844 -2.904 9.610 1.00 98.44 94 ILE A O 1
ATOM 795 N N . SER A 1 95 ? 3.769 -2.052 9.814 1.00 98.50 95 SER A N 1
ATOM 796 C CA . SER A 1 95 ? 3.244 -2.553 8.537 1.00 98.50 95 SER A CA 1
ATOM 797 C C . SER A 1 95 ? 4.052 -2.023 7.350 1.00 98.50 95 SER A C 1
ATOM 799 O O . SER A 1 95 ? 4.523 -2.796 6.517 1.00 98.50 95 SER A O 1
ATOM 801 N N . SER A 1 96 ? 4.277 -0.707 7.311 1.00 98.19 96 SER A N 1
ATOM 802 C CA . SER A 1 96 ? 5.044 -0.041 6.259 1.00 98.19 96 SER A CA 1
ATOM 803 C C . SER A 1 96 ? 6.505 -0.471 6.236 1.00 98.19 96 SER A C 1
ATOM 805 O O . SER A 1 96 ? 7.029 -0.720 5.159 1.00 98.19 96 SER A O 1
ATOM 807 N N . LEU A 1 97 ? 7.159 -0.583 7.400 1.00 98.38 97 LEU A N 1
ATOM 808 C CA . LEU A 1 97 ? 8.548 -1.045 7.481 1.00 98.38 97 LEU A CA 1
ATOM 809 C C . LEU A 1 97 ? 8.680 -2.482 6.979 1.00 98.38 97 LEU A C 1
ATOM 811 O O . LEU A 1 97 ? 9.589 -2.778 6.213 1.00 98.38 97 LEU A O 1
ATOM 815 N N . ALA A 1 98 ? 7.777 -3.376 7.386 1.00 98.19 98 ALA A N 1
ATOM 816 C CA . ALA A 1 98 ? 7.809 -4.759 6.926 1.00 98.19 98 ALA A CA 1
ATOM 817 C C . ALA A 1 98 ? 7.620 -4.855 5.402 1.00 98.19 98 ALA A C 1
ATOM 819 O O . ALA A 1 98 ? 8.363 -5.580 4.747 1.00 98.19 98 ALA A O 1
ATOM 820 N N . PHE A 1 99 ? 6.686 -4.076 4.845 1.00 98.00 99 PHE A N 1
ATOM 821 C CA . PHE A 1 99 ? 6.463 -3.976 3.401 1.00 98.00 99 PHE A CA 1
ATOM 822 C C . PHE A 1 99 ? 7.679 -3.411 2.651 1.00 98.00 99 PHE A C 1
ATOM 824 O O . PHE A 1 99 ? 8.064 -3.926 1.609 1.00 98.00 99 PHE A O 1
ATOM 831 N N . SER A 1 100 ? 8.332 -2.376 3.179 1.00 96.94 100 SER A N 1
ATOM 832 C CA . SER A 1 100 ? 9.482 -1.776 2.499 1.00 96.94 100 SER A CA 1
ATOM 833 C C . SER A 1 100 ? 10.748 -2.623 2.590 1.00 96.94 100 SER A C 1
ATOM 835 O O . SER A 1 100 ? 11.556 -2.631 1.672 1.00 96.94 100 SER A O 1
ATOM 837 N N . LEU A 1 101 ? 10.952 -3.341 3.698 1.00 96.62 101 LEU A N 1
ATOM 838 C CA . LEU A 1 101 ? 12.203 -4.063 3.949 1.00 96.62 101 LEU A CA 1
ATOM 839 C C . LEU A 1 101 ? 12.380 -5.317 3.088 1.00 96.62 101 LEU A C 1
ATOM 841 O O . LEU A 1 101 ? 13.514 -5.762 2.922 1.00 96.62 101 LEU A O 1
ATOM 845 N N . ILE A 1 102 ? 11.311 -5.872 2.508 1.00 94.44 102 ILE A N 1
ATOM 846 C CA . ILE A 1 102 ? 11.463 -6.949 1.516 1.00 94.44 102 ILE A CA 1
ATOM 847 C C . ILE A 1 102 ? 12.116 -6.463 0.216 1.00 94.44 102 ILE A C 1
ATOM 849 O O . ILE A 1 102 ? 12.681 -7.263 -0.520 1.00 94.44 102 ILE A O 1
ATOM 853 N N . HIS A 1 103 ? 12.137 -5.152 -0.011 1.00 90.75 103 HIS A N 1
ATOM 854 C CA . HIS A 1 103 ? 12.758 -4.516 -1.163 1.00 90.75 103 HIS A CA 1
ATOM 855 C C . HIS A 1 103 ? 14.224 -4.124 -0.908 1.00 90.75 103 HIS A C 1
ATOM 857 O O . HIS A 1 103 ? 14.708 -3.088 -1.365 1.00 90.75 103 HIS A O 1
ATOM 863 N N . TYR A 1 104 ? 14.952 -4.945 -0.148 1.00 89.44 104 TYR A N 1
ATOM 864 C CA . TYR A 1 104 ? 16.301 -4.64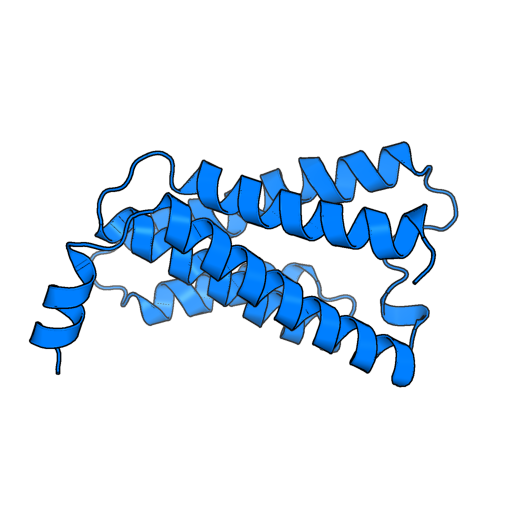3 0.349 1.00 89.44 104 TYR A CA 1
ATOM 865 C C . TYR A 1 104 ? 17.373 -4.474 -0.741 1.00 89.44 104 TYR A C 1
ATOM 867 O O . TYR A 1 104 ? 18.498 -4.081 -0.434 1.00 89.44 104 TYR A O 1
ATOM 875 N N . TYR A 1 105 ? 17.047 -4.765 -2.002 1.00 85.06 105 TYR A N 1
ATOM 876 C CA . TYR A 1 105 ? 17.948 -4.616 -3.141 1.00 85.06 105 TYR A CA 1
ATOM 877 C C . TYR A 1 105 ? 18.251 -3.149 -3.485 1.00 85.06 105 TYR A C 1
ATOM 879 O O . TYR A 1 105 ? 19.264 -2.880 -4.125 1.00 85.06 105 TYR A O 1
ATOM 887 N N . ASN A 1 106 ? 17.419 -2.188 -3.056 1.00 86.25 106 ASN A N 1
ATOM 888 C CA . ASN A 1 106 ? 17.647 -0.776 -3.357 1.00 86.25 106 ASN A CA 1
ATOM 889 C C . ASN A 1 106 ? 17.128 0.166 -2.259 1.00 86.25 106 ASN A C 1
ATOM 891 O O . ASN A 1 106 ? 15.935 0.219 -1.979 1.00 86.25 106 ASN A O 1
ATOM 895 N N . LEU A 1 107 ? 18.015 0.984 -1.682 1.00 89.25 107 LEU A N 1
ATOM 896 C CA . LEU A 1 107 ? 17.660 1.899 -0.592 1.00 89.25 107 LEU A CA 1
ATOM 897 C C . LEU A 1 107 ? 16.624 2.963 -0.992 1.00 89.25 107 LEU A C 1
ATOM 899 O O . LEU A 1 107 ? 15.745 3.279 -0.191 1.00 89.25 107 LEU A O 1
ATOM 903 N N . ILE A 1 108 ? 16.706 3.512 -2.210 1.00 87.75 108 ILE A N 1
ATOM 904 C CA . ILE A 1 108 ? 15.713 4.475 -2.710 1.00 87.75 108 ILE A CA 1
ATOM 905 C C . ILE A 1 108 ? 14.353 3.782 -2.792 1.00 87.75 108 ILE A C 1
ATOM 907 O O . ILE A 1 108 ? 13.360 4.319 -2.304 1.00 87.75 108 ILE A O 1
ATOM 911 N N . TYR A 1 109 ? 14.322 2.556 -3.311 1.00 86.69 109 TYR A N 1
ATOM 912 C CA . TYR A 1 109 ? 13.094 1.781 -3.417 1.00 86.69 109 TYR A CA 1
ATOM 913 C C . TYR A 1 109 ? 12.511 1.412 -2.043 1.00 86.69 109 TYR A C 1
ATOM 915 O O . TYR A 1 109 ? 11.303 1.523 -1.860 1.00 86.69 109 TYR A O 1
ATOM 923 N N . ILE A 1 110 ? 13.332 1.107 -1.028 1.00 92.12 110 ILE A N 1
ATOM 924 C CA . ILE A 1 110 ? 12.869 0.942 0.368 1.00 92.12 110 ILE A CA 1
ATOM 925 C C . ILE A 1 110 ? 12.178 2.219 0.869 1.00 92.12 110 ILE A C 1
ATOM 927 O O . ILE A 1 110 ? 11.103 2.156 1.461 1.00 92.12 110 ILE A O 1
ATOM 931 N N . ILE A 1 111 ? 12.769 3.397 0.645 1.00 91.56 111 ILE A N 1
ATOM 932 C CA . ILE A 1 111 ? 12.194 4.671 1.110 1.00 91.56 111 ILE A CA 1
ATOM 933 C C . ILE A 1 111 ? 10.853 4.948 0.418 1.00 91.56 111 ILE A C 1
ATOM 935 O O . ILE A 1 111 ? 9.887 5.350 1.070 1.00 91.56 111 ILE A O 1
ATOM 939 N N . VAL A 1 112 ? 10.784 4.714 -0.891 1.00 89.62 112 VAL A N 1
ATOM 940 C CA . VAL A 1 112 ? 9.576 4.923 -1.698 1.00 89.62 112 VAL A CA 1
ATOM 941 C C . VAL A 1 112 ? 8.479 3.948 -1.281 1.00 89.62 112 VAL A C 1
ATOM 943 O O . VAL A 1 112 ? 7.391 4.378 -0.904 1.00 89.62 112 VAL A O 1
ATOM 946 N N . THR A 1 113 ? 8.781 2.649 -1.247 1.00 92.25 113 THR A N 1
ATOM 947 C CA . THR A 1 113 ? 7.825 1.606 -0.845 1.00 92.25 113 THR A CA 1
ATOM 948 C C . THR A 1 113 ? 7.379 1.760 0.608 1.00 92.25 113 THR A C 1
ATOM 950 O O . THR A 1 113 ? 6.239 1.433 0.928 1.00 92.25 113 THR A O 1
ATOM 953 N N . PHE A 1 114 ? 8.197 2.335 1.497 1.00 96.00 114 PHE A N 1
ATOM 954 C CA . PHE A 1 114 ? 7.768 2.687 2.854 1.00 96.00 114 PHE A CA 1
ATOM 955 C C . PHE A 1 114 ? 6.647 3.739 2.856 1.00 96.00 114 PHE A C 1
ATOM 957 O O . PHE A 1 114 ? 5.702 3.645 3.651 1.00 96.00 114 PHE A O 1
ATOM 964 N N . LEU A 1 115 ? 6.715 4.734 1.968 1.00 93.81 115 LEU A N 1
ATOM 965 C CA . LEU A 1 115 ? 5.671 5.752 1.825 1.00 93.81 115 LEU A CA 1
ATOM 966 C C . LEU A 1 115 ? 4.387 5.148 1.243 1.00 93.81 115 LEU A C 1
ATOM 968 O O . LEU A 1 115 ? 3.315 5.361 1.816 1.00 93.81 115 LEU A O 1
ATOM 972 N N . SER A 1 116 ? 4.489 4.310 0.210 1.00 93.06 116 SER A N 1
ATOM 973 C CA . SER A 1 116 ? 3.346 3.585 -0.374 1.00 93.06 116 SER A CA 1
ATOM 974 C C . SER A 1 116 ? 2.706 2.643 0.651 1.00 93.06 116 SER A C 1
ATOM 976 O O . SER A 1 116 ? 1.502 2.697 0.904 1.00 93.06 116 SER A O 1
ATOM 978 N N . GLY A 1 117 ? 3.525 1.875 1.377 1.00 96.38 117 GLY A N 1
ATOM 979 C CA . GLY A 1 117 ? 3.089 1.040 2.496 1.00 96.38 117 GLY A CA 1
ATOM 980 C C . GLY A 1 117 ? 2.378 1.844 3.587 1.00 96.38 117 GLY A C 1
ATOM 981 O O . GLY A 1 117 ? 1.391 1.379 4.155 1.00 96.38 117 GLY A O 1
ATOM 982 N N . THR A 1 118 ? 2.802 3.089 3.828 1.00 97.00 118 THR A N 1
ATOM 983 C CA . THR A 1 118 ? 2.149 4.001 4.778 1.00 97.00 118 THR A CA 1
ATOM 984 C C . THR A 1 118 ? 0.785 4.461 4.283 1.00 97.00 118 THR A C 1
ATOM 986 O O . THR A 1 118 ? -0.159 4.493 5.081 1.00 97.00 118 THR A O 1
ATOM 989 N N . ILE A 1 119 ? 0.641 4.765 2.991 1.00 95.44 119 ILE A N 1
ATOM 990 C CA . ILE A 1 119 ? -0.652 5.077 2.365 1.00 95.44 119 ILE A CA 1
ATOM 991 C C . ILE A 1 119 ? -1.595 3.874 2.501 1.00 95.44 119 ILE A C 1
ATOM 993 O O . ILE A 1 119 ? -2.721 4.024 2.988 1.00 95.44 119 ILE A O 1
ATOM 997 N N . TYR A 1 120 ? -1.122 2.673 2.162 1.00 96.88 120 TYR A N 1
ATOM 998 C CA . TYR A 1 120 ? -1.908 1.438 2.201 1.00 96.88 120 TYR A CA 1
ATOM 999 C C . TYR A 1 120 ? -2.341 1.069 3.621 1.00 96.88 120 TYR A C 1
ATOM 1001 O O . TYR A 1 120 ? -3.536 0.870 3.864 1.00 96.88 120 TYR A O 1
ATOM 1009 N N . ALA A 1 121 ? -1.418 1.074 4.584 1.00 97.94 121 ALA A N 1
ATOM 1010 C CA . ALA A 1 121 ? -1.721 0.781 5.981 1.00 97.94 121 ALA A CA 1
ATOM 1011 C C . ALA A 1 121 ? -2.701 1.802 6.578 1.00 97.94 121 ALA A C 1
ATOM 1013 O O . ALA A 1 121 ? -3.654 1.438 7.277 1.00 97.94 121 ALA A O 1
ATOM 1014 N N . SER A 1 122 ? -2.503 3.089 6.272 1.00 96.56 122 SER A N 1
ATOM 1015 C CA . SER A 1 122 ? -3.391 4.164 6.724 1.00 96.56 122 SER A CA 1
ATOM 1016 C C . SER A 1 122 ? -4.797 4.004 6.155 1.00 96.56 122 SER A C 1
ATOM 1018 O O . SER A 1 122 ? -5.780 4.124 6.894 1.00 96.56 122 SER A O 1
ATOM 1020 N N . TYR A 1 123 ? -4.914 3.698 4.860 1.00 95.88 123 TYR A N 1
ATOM 1021 C CA . TYR A 1 123 ? -6.208 3.520 4.213 1.00 95.88 123 TYR A CA 1
ATOM 1022 C C . TYR A 1 123 ? -6.918 2.249 4.699 1.00 95.88 123 TYR A C 1
ATOM 1024 O O . TYR A 1 123 ? -8.114 2.297 5.005 1.00 95.88 123 TYR A O 1
ATOM 1032 N N . TYR A 1 124 ? -6.187 1.147 4.897 1.00 96.94 124 TYR A N 1
ATOM 1033 C CA . TYR A 1 124 ? -6.724 -0.079 5.489 1.00 96.94 124 TYR A CA 1
ATOM 1034 C C . TYR A 1 124 ? -7.317 0.191 6.877 1.00 96.94 124 TYR A C 1
ATOM 1036 O O . TYR A 1 124 ? -8.478 -0.135 7.152 1.00 96.94 124 TYR A O 1
ATOM 1044 N N . LEU A 1 125 ? -6.540 0.834 7.757 1.00 96.06 125 LEU A N 1
ATOM 1045 C CA . LEU A 1 125 ? -6.967 1.155 9.119 1.00 96.06 125 LEU A CA 1
ATOM 1046 C C . LEU A 1 125 ? -8.132 2.142 9.134 1.00 96.06 125 LEU A C 1
ATOM 1048 O O . LEU A 1 125 ? -9.045 1.973 9.942 1.00 96.06 125 LEU A O 1
ATOM 1052 N N . TYR A 1 126 ? -8.161 3.120 8.227 1.00 94.44 126 TYR A N 1
ATOM 1053 C CA . TYR A 1 126 ? -9.323 3.989 8.047 1.00 94.44 126 TYR A CA 1
ATOM 1054 C C . TYR A 1 126 ? -10.584 3.170 7.736 1.00 94.44 126 TYR A C 1
ATOM 1056 O O . TYR A 1 126 ? -11.584 3.287 8.449 1.00 94.44 126 TYR A O 1
ATOM 1064 N N . LEU A 1 127 ? -10.534 2.293 6.726 1.00 93.88 127 LEU A N 1
ATOM 1065 C CA . LEU A 1 127 ? -11.670 1.450 6.346 1.00 93.88 127 LEU A CA 1
ATOM 1066 C C . LEU A 1 127 ? -12.105 0.543 7.506 1.00 93.88 127 LEU A C 1
ATOM 1068 O O . LEU A 1 127 ? -13.303 0.382 7.748 1.00 93.88 127 LEU A O 1
ATOM 1072 N N . LYS A 1 128 ? -11.148 -0.005 8.262 1.00 92.88 128 LYS A N 1
ATOM 1073 C CA . LYS A 1 128 ? -11.401 -0.843 9.440 1.00 92.88 128 LYS A CA 1
ATOM 1074 C C . LYS A 1 128 ? -12.075 -0.077 10.576 1.00 92.88 128 LYS A C 1
ATOM 1076 O O . LYS A 1 128 ? -13.097 -0.530 11.089 1.00 92.88 128 LYS A O 1
ATOM 1081 N N . ILE A 1 129 ? -11.539 1.083 10.954 1.00 91.38 129 ILE A N 1
ATOM 1082 C CA . ILE A 1 129 ? -12.077 1.924 12.033 1.00 91.38 129 ILE A CA 1
ATOM 1083 C C . ILE A 1 129 ? -13.491 2.404 11.683 1.00 91.38 129 ILE A C 1
ATOM 1085 O O . ILE A 1 129 ? -14.372 2.410 12.543 1.00 91.38 129 ILE A O 1
ATOM 1089 N N . GLU A 1 130 ? -13.736 2.733 10.414 1.00 89.19 130 GLU A N 1
ATOM 1090 C CA . GLU A 1 130 ? -15.058 3.106 9.899 1.00 89.19 130 GLU A CA 1
ATOM 1091 C C . GLU A 1 130 ? -15.967 1.898 9.599 1.00 89.19 130 GLU A C 1
ATOM 1093 O O . GLU A 1 130 ? -17.043 2.057 9.011 1.00 89.19 130 GLU A O 1
ATOM 1098 N N . LYS A 1 131 ? -15.548 0.686 9.996 1.00 89.62 131 LYS A N 1
ATOM 1099 C CA . LYS A 1 131 ? -16.278 -0.584 9.844 1.00 89.62 131 LYS A CA 1
ATOM 1100 C C . LYS A 1 131 ? -16.768 -0.833 8.411 1.00 89.62 131 LYS A C 1
ATOM 1102 O O . LYS A 1 131 ? -17.835 -1.412 8.194 1.00 89.62 131 LYS A O 1
ATOM 1107 N N . LYS A 1 132 ? -16.011 -0.376 7.411 1.00 88.81 132 LYS A N 1
ATOM 1108 C CA . LYS A 1 132 ? -16.296 -0.631 5.995 1.00 88.81 132 LYS A CA 1
ATOM 1109 C C . LYS A 1 132 ? -15.952 -2.081 5.678 1.00 88.81 132 LYS A C 1
ATOM 1111 O O . LYS A 1 132 ? -14.951 -2.591 6.151 1.00 88.81 132 LYS A O 1
ATOM 1116 N N . ARG A 1 133 ? -16.779 -2.747 4.874 1.00 88.75 133 ARG A N 1
ATOM 1117 C CA . ARG A 1 133 ? -16.503 -4.116 4.409 1.00 88.75 133 ARG A CA 1
ATOM 1118 C C . ARG A 1 133 ? -15.420 -4.123 3.328 1.00 88.75 133 ARG A C 1
ATOM 1120 O O . ARG A 1 133 ? -15.281 -3.127 2.616 1.00 88.75 133 ARG A O 1
ATOM 1127 N N . PHE A 1 134 ? -14.769 -5.276 3.169 1.00 93.50 134 PHE A N 1
ATOM 1128 C CA . PHE A 1 134 ? -13.814 -5.575 2.096 1.00 93.50 134 PHE A CA 1
ATOM 1129 C C . PHE A 1 134 ? -12.546 -4.711 2.124 1.00 93.50 134 PHE A C 1
ATOM 1131 O O . PHE A 1 134 ? -12.032 -4.342 1.076 1.00 93.50 134 PHE A O 1
ATOM 1138 N N . GLN A 1 135 ? -12.038 -4.384 3.316 1.00 94.75 135 GLN A N 1
ATOM 1139 C CA . GLN A 1 135 ? -10.854 -3.535 3.491 1.00 94.75 135 GLN A CA 1
ATOM 1140 C C . GLN A 1 135 ? -9.660 -4.069 2.696 1.00 94.75 135 GLN A C 1
ATOM 1142 O O . GLN A 1 135 ? -9.055 -3.321 1.942 1.00 94.75 135 GLN A O 1
ATOM 1147 N N . PHE A 1 136 ? -9.398 -5.376 2.794 1.00 97.50 136 PHE A N 1
ATOM 1148 C CA . PHE A 1 136 ? -8.355 -6.050 2.021 1.00 97.50 136 PHE A CA 1
ATOM 1149 C C . PHE A 1 136 ? -8.513 -5.842 0.509 1.00 97.50 136 PHE A C 1
ATOM 1151 O O . PHE A 1 136 ? -7.565 -5.430 -0.146 1.00 97.50 136 PHE A O 1
ATOM 1158 N N . LEU A 1 137 ? -9.721 -6.052 -0.029 1.00 97.00 137 LEU A N 1
ATOM 1159 C CA . LEU A 1 137 ? -9.993 -5.902 -1.461 1.00 97.00 137 LEU A CA 1
ATOM 1160 C C . LEU A 1 137 ? -9.736 -4.470 -1.943 1.00 97.00 137 LEU A C 1
ATOM 1162 O O . LEU A 1 137 ? -9.187 -4.288 -3.020 1.00 97.00 137 LEU A O 1
ATOM 1166 N N . TYR A 1 138 ? -10.094 -3.458 -1.144 1.00 96.19 138 TYR A N 1
ATOM 1167 C CA . TYR A 1 138 ? -9.798 -2.064 -1.484 1.00 96.19 138 TYR A CA 1
ATOM 1168 C C . TYR A 1 138 ? -8.294 -1.812 -1.608 1.00 96.19 138 TYR A C 1
ATOM 1170 O O . TYR A 1 138 ? -7.881 -1.142 -2.546 1.00 96.19 138 TYR A O 1
ATOM 1178 N N . ILE A 1 139 ? -7.481 -2.339 -0.689 1.00 97.81 139 ILE A N 1
ATOM 1179 C CA . ILE A 1 139 ? -6.029 -2.127 -0.739 1.00 97.81 139 ILE A CA 1
ATOM 1180 C C . ILE A 1 139 ? -5.387 -2.946 -1.852 1.00 97.81 139 ILE A C 1
ATOM 1182 O O . ILE A 1 139 ? -4.553 -2.421 -2.575 1.00 97.81 139 ILE A O 1
ATOM 1186 N N . TRP A 1 140 ? -5.813 -4.195 -2.038 1.00 98.12 140 TRP A N 1
ATOM 1187 C CA . TRP A 1 140 ? -5.272 -5.043 -3.094 1.00 98.12 140 TRP A CA 1
ATOM 1188 C C . TRP A 1 140 ? -5.565 -4.453 -4.476 1.00 98.12 140 TRP A C 1
ATOM 1190 O O . TRP A 1 140 ? -4.652 -4.308 -5.276 1.00 98.12 140 TRP A O 1
ATOM 1200 N N . VAL A 1 141 ? -6.802 -4.012 -4.732 1.00 97.50 141 VAL A N 1
ATOM 1201 C CA . VAL A 1 141 ? -7.155 -3.364 -6.006 1.00 97.50 141 VAL A CA 1
ATOM 1202 C C . VAL A 1 141 ? -6.411 -2.041 -6.183 1.00 97.50 141 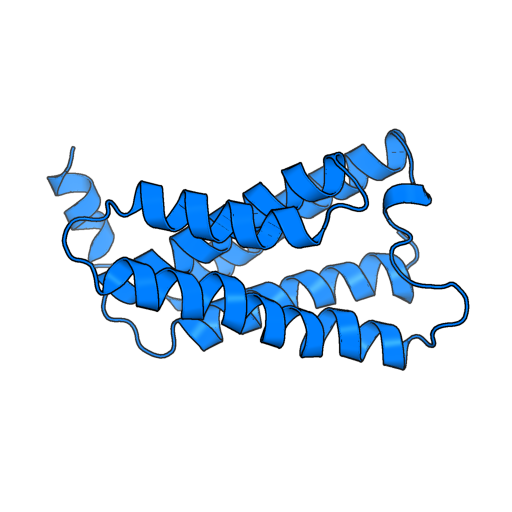VAL A C 1
ATOM 1204 O O . VAL A 1 141 ? -5.959 -1.761 -7.286 1.00 97.50 141 VAL A O 1
ATOM 1207 N N . LEU A 1 142 ? -6.253 -1.238 -5.124 1.00 96.38 142 LEU A N 1
ATOM 1208 C CA . LEU A 1 142 ? -5.447 -0.013 -5.174 1.00 96.38 142 LEU A CA 1
ATOM 1209 C C . LEU A 1 142 ? -4.008 -0.322 -5.617 1.00 96.38 142 LEU A C 1
ATOM 1211 O O . LEU A 1 142 ? -3.510 0.291 -6.556 1.00 96.38 142 LEU A O 1
ATOM 1215 N N . HIS A 1 143 ? -3.385 -1.310 -4.976 1.00 97.12 143 HIS A N 1
ATOM 1216 C CA . HIS A 1 143 ? -2.008 -1.711 -5.229 1.00 97.12 143 HIS A CA 1
ATOM 1217 C C . HIS A 1 143 ? -1.832 -2.340 -6.623 1.00 97.12 143 HIS A C 1
ATOM 1219 O O . HIS A 1 143 ? -0.888 -2.013 -7.339 1.00 97.12 143 HIS A O 1
ATOM 1225 N N . SER A 1 144 ? -2.772 -3.182 -7.059 1.00 97.62 144 SER A N 1
ATOM 1226 C CA . SER A 1 144 ? -2.782 -3.747 -8.412 1.00 97.62 144 SER A CA 1
ATOM 1227 C C . SER A 1 144 ? -2.997 -2.682 -9.487 1.00 97.62 144 SER A C 1
ATOM 1229 O O . SER A 1 144 ? -2.337 -2.731 -10.514 1.00 97.62 144 SER A O 1
ATOM 1231 N N . LEU A 1 145 ? -3.883 -1.700 -9.280 1.00 96.12 145 LEU A N 1
ATOM 1232 C CA . LEU A 1 145 ? -4.092 -0.614 -10.249 1.00 96.12 145 LEU A CA 1
ATOM 1233 C C . LEU A 1 145 ? -2.868 0.291 -10.373 1.00 96.12 145 LEU A C 1
ATOM 1235 O O . LEU A 1 145 ? -2.563 0.761 -11.470 1.00 96.12 145 LEU A O 1
ATOM 1239 N N . TYR A 1 146 ? -2.177 0.536 -9.261 1.00 92.31 146 TYR A N 1
ATOM 1240 C CA . TYR A 1 146 ? -0.903 1.237 -9.282 1.00 92.31 146 TYR A CA 1
ATOM 1241 C C . TYR A 1 146 ? 0.130 0.459 -10.110 1.00 92.31 146 TYR A C 1
ATOM 1243 O O . TYR A 1 146 ? 0.616 0.990 -11.106 1.00 92.31 146 TYR A O 1
ATOM 1251 N N . ASN A 1 147 ? 0.380 -0.815 -9.785 1.00 94.00 147 ASN A N 1
ATOM 1252 C CA . ASN A 1 147 ? 1.338 -1.636 -10.535 1.00 94.00 147 ASN A CA 1
ATOM 1253 C C . ASN A 1 147 ? 0.946 -1.805 -12.003 1.00 94.00 147 ASN A C 1
ATOM 1255 O O . ASN A 1 147 ? 1.806 -1.808 -12.870 1.00 94.00 147 ASN A O 1
ATOM 1259 N N . PHE A 1 148 ? -0.350 -1.883 -12.306 1.00 95.56 148 PHE A N 1
ATOM 1260 C CA . PHE A 1 148 ? -0.821 -1.879 -13.685 1.00 95.56 148 PHE A CA 1
ATOM 1261 C C . PHE A 1 148 ? -0.461 -0.579 -14.408 1.00 95.56 148 PHE A C 1
ATOM 1263 O O . PHE A 1 148 ? -0.057 -0.614 -15.563 1.00 95.56 148 PHE A O 1
ATOM 1270 N N . SER A 1 149 ? -0.595 0.565 -13.735 1.00 92.06 149 SER A N 1
ATOM 1271 C CA . SER A 1 149 ? -0.228 1.859 -14.317 1.00 92.06 149 SER A CA 1
ATOM 1272 C C . SER A 1 149 ? 1.269 1.918 -14.619 1.00 92.06 149 SER A C 1
ATOM 1274 O O . SER A 1 149 ? 1.638 2.362 -15.699 1.00 92.06 149 SER A O 1
ATOM 1276 N N . VAL A 1 150 ? 2.107 1.419 -13.705 1.00 88.00 150 VAL A N 1
ATOM 1277 C CA . VAL A 1 150 ? 3.562 1.312 -13.902 1.00 88.00 150 VAL A CA 1
ATOM 1278 C C . VAL A 1 150 ? 3.893 0.360 -15.046 1.00 88.00 150 VAL A C 1
ATOM 1280 O O . VAL A 1 150 ? 4.584 0.760 -15.967 1.00 88.00 150 VAL A O 1
ATOM 1283 N N . PHE A 1 151 ? 3.308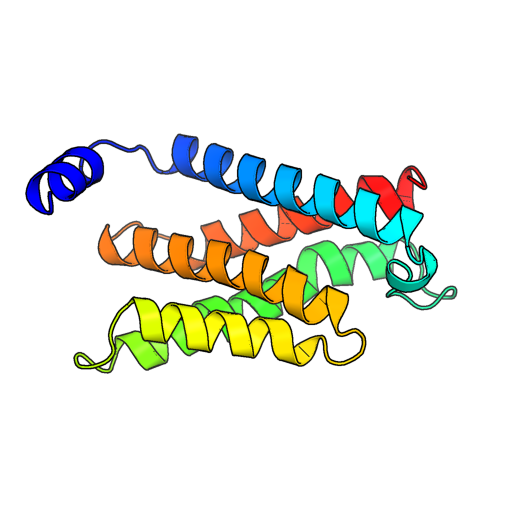 -0.840 -15.069 1.00 91.81 151 PHE A N 1
ATOM 1284 C CA . PHE A 1 151 ? 3.493 -1.808 -16.155 1.00 91.81 151 PHE A CA 1
ATOM 1285 C C . PHE A 1 151 ? 3.177 -1.209 -17.536 1.00 91.81 151 PHE A C 1
ATOM 1287 O O . PHE A 1 151 ? 3.884 -1.437 -18.511 1.00 91.81 151 PHE A O 1
ATOM 1294 N N . ILE A 1 152 ? 2.109 -0.410 -17.646 1.00 91.94 152 ILE A N 1
ATOM 1295 C CA . ILE A 1 152 ? 1.793 0.272 -18.906 1.00 91.94 152 ILE A CA 1
ATOM 1296 C C . ILE A 1 152 ? 2.855 1.320 -19.265 1.00 91.94 152 ILE A C 1
ATOM 1298 O O . ILE A 1 152 ? 3.211 1.434 -20.436 1.00 91.94 152 ILE A O 1
ATOM 1302 N N . LEU A 1 153 ? 3.334 2.104 -18.302 1.00 86.44 153 LEU A N 1
ATOM 1303 C CA . LEU A 1 153 ? 4.315 3.159 -18.560 1.00 86.44 153 LEU A CA 1
ATOM 1304 C C . LEU A 1 153 ? 5.683 2.573 -18.924 1.00 86.44 153 LEU A C 1
ATOM 1306 O O . LEU A 1 153 ? 6.225 2.917 -19.972 1.00 86.44 153 LEU A O 1
ATOM 1310 N N . ASP A 1 154 ? 6.174 1.639 -18.123 1.00 84.06 154 ASP A N 1
ATOM 1311 C CA . ASP A 1 154 ? 7.550 1.161 -18.196 1.00 84.06 154 ASP A CA 1
ATOM 1312 C C . ASP A 1 154 ? 7.669 0.032 -19.239 1.00 84.06 154 ASP A C 1
ATOM 1314 O O . ASP A 1 154 ? 8.459 0.125 -20.177 1.00 84.06 154 ASP A O 1
ATOM 1318 N N . ASP A 1 155 ? 6.821 -1.002 -19.155 1.00 86.50 155 ASP A N 1
ATOM 1319 C CA . ASP A 1 155 ? 6.963 -2.222 -19.970 1.00 86.50 155 ASP A CA 1
ATOM 1320 C C . ASP A 1 155 ? 6.261 -2.150 -21.339 1.00 86.50 155 ASP A C 1
ATOM 1322 O O . ASP A 1 155 ? 6.623 -2.877 -22.268 1.00 86.50 155 ASP A O 1
ATOM 1326 N N . ILE A 1 156 ? 5.235 -1.300 -21.488 1.00 88.00 156 ILE A N 1
ATOM 1327 C CA . ILE A 1 156 ? 4.482 -1.159 -22.751 1.00 88.00 156 ILE A CA 1
ATOM 1328 C C . ILE A 1 156 ? 4.858 0.114 -23.512 1.00 88.00 156 ILE A C 1
ATOM 1330 O O . ILE A 1 156 ? 4.980 0.074 -24.738 1.00 88.00 156 ILE A O 1
ATOM 1334 N N . LEU A 1 157 ? 4.996 1.247 -22.818 1.00 87.25 157 LEU A N 1
ATOM 1335 C CA . LEU A 1 157 ? 5.281 2.541 -23.445 1.00 87.25 157 LEU A CA 1
ATOM 1336 C C . LEU A 1 157 ? 6.770 2.914 -23.417 1.00 87.25 157 LEU A C 1
ATOM 1338 O O . LEU A 1 157 ? 7.169 3.751 -24.230 1.00 87.25 157 LEU A O 1
ATOM 1342 N N . GLY A 1 158 ? 7.576 2.299 -22.544 1.00 75.06 158 GLY A N 1
ATOM 1343 C CA . GLY A 1 158 ? 9.009 2.571 -22.409 1.00 75.06 158 GLY A CA 1
ATOM 1344 C C . GLY A 1 158 ? 9.317 3.984 -21.906 1.00 75.06 158 GLY A C 1
ATOM 1345 O O . GLY A 1 158 ? 10.212 4.632 -22.453 1.00 75.06 158 GLY A O 1
ATOM 1346 N N . TRP A 1 159 ? 8.517 4.488 -20.960 1.00 62.06 159 TRP A N 1
ATOM 1347 C CA . TRP A 1 159 ? 8.659 5.820 -20.354 1.00 62.06 159 TRP A CA 1
ATOM 1348 C C . TRP A 1 159 ? 9.579 5.842 -19.135 1.00 62.06 159 TRP A C 1
ATOM 1350 O O . TRP A 1 159 ? 9.639 4.826 -18.418 1.00 62.06 159 TRP A O 1
#

Solvent-accessible surface area (backbone atoms only — not comparable to full-atom values): 8605 Å² total; per-residue (Å²): 110,74,68,58,58,56,59,56,66,78,72,69,55,68,67,66,48,48,54,53,52,46,51,52,53,49,53,53,48,55,55,48,50,56,52,37,53,73,73,48,50,72,75,75,63,79,68,66,89,85,59,50,73,66,56,50,46,46,42,53,27,48,50,45,27,47,53,50,36,44,53,25,50,42,48,46,39,54,59,47,62,70,44,83,83,62,51,69,70,56,46,27,52,54,26,6,49,57,52,11,58,76,40,72,89,36,73,68,54,22,58,51,40,27,52,52,28,37,53,49,30,48,51,38,50,49,31,52,76,69,67,47,80,62,39,64,58,56,47,28,51,49,46,18,54,48,35,42,52,48,46,47,38,46,78,70,65,67,102

pLDDT: mean 88.29, std 14.28, range [33.44, 98.62]

Radius of gyration: 16.57 Å; Cα contacts (8 Å, |Δi|>4): 134; chains: 1; bounding box: 40×33×47 Å

Mean predicted alig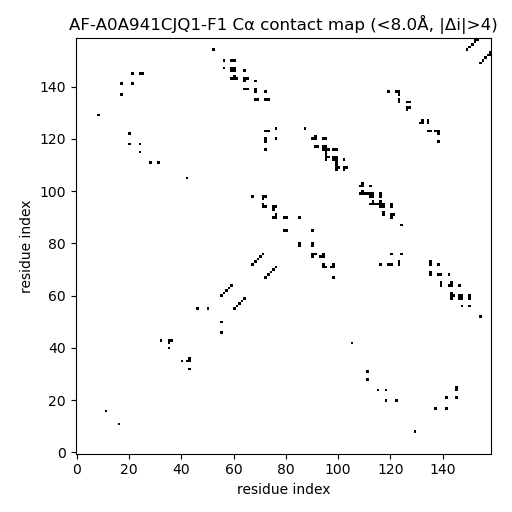ned error: 5.55 Å

Foldseek 3Di:
DVVVVVVVLPPDDVVVVLVVLLVVLLVLVVVLQVVCCVVPNVVLCPDDPPDDLVRLLCCQQPVVLLVLLCPQQNPLLVVQVVPVPDDLVNSLQRSLQVSLVVVVVDPSSSVSSSVVSSSLNVQLVSCVVSVHPPSSVSSSNSSSVSSVVVSCVCVVVND